Protein AF-A0A5P8WGI5-F1 (afdb_monomer)

pLDDT: mean 73.32, std 10.81, range [50.72, 89.81]

Solvent-accessible surface area (backbone atoms only — not comparable to full-atom values): 3862 Å² total; per-residue (Å²): 107,76,66,58,52,34,55,75,71,62,70,49,71,74,83,74,77,71,74,80,68,75,70,73,78,75,76,83,68,90,82,80,53,85,81,48,46,66,59,54,51,64,76,65,53,77,77,82,83,80,81,79,81,125

Foldseek 3Di:
DVVVVCVVVVVPPPPPPPPPPVPPDPDDDPDDDPVCVVVVCVVPPPPPPDPPPD

Organism: NCBI:txid2653204

Structure (mmCIF, N/CA/C/O backbone):
data_AF-A0A5P8WGI5-F1
#
_entry.id   AF-A0A5P8WGI5-F1
#
loop_
_atom_site.group_PDB
_atom_site.id
_atom_site.type_symbol
_atom_site.label_atom_id
_atom_site.label_alt_id
_atom_site.label_comp_id
_atom_site.label_asym_id
_atom_site.label_entity_id
_atom_site.label_seq_id
_atom_site.pdbx_PDB_ins_code
_atom_site.Cartn_x
_atom_site.Cartn_y
_atom_site.Cartn_z
_atom_site.occupancy
_atom_site.B_iso_or_equiv
_atom_site.auth_seq_id
_atom_site.auth_comp_id
_atom_site.auth_asym_id
_atom_site.auth_atom_id
_atom_site.pdbx_PDB_model_num
ATOM 1 N N . MET A 1 1 ? -22.517 4.970 45.562 1.00 64.25 1 MET A N 1
ATOM 2 C CA . MET A 1 1 ? -22.076 3.587 45.831 1.00 64.25 1 MET A CA 1
ATOM 3 C C . MET A 1 1 ? -22.159 2.683 44.606 1.00 64.25 1 MET A C 1
ATOM 5 O O . MET A 1 1 ? -21.112 2.368 44.062 1.00 64.25 1 MET A O 1
ATOM 9 N N . GLU A 1 2 ? -23.332 2.307 44.085 1.00 69.12 2 GLU A N 1
ATOM 10 C CA . GLU A 1 2 ? -23.386 1.400 42.913 1.00 69.12 2 GLU A CA 1
ATOM 11 C C . GLU A 1 2 ? -22.689 1.961 41.658 1.00 69.12 2 GLU A C 1
ATOM 13 O O . GLU A 1 2 ? -22.039 1.229 40.914 1.00 69.12 2 GLU A O 1
ATOM 18 N N . GLN A 1 3 ? -22.783 3.274 41.442 1.00 66.75 3 GLN A N 1
ATOM 19 C CA . GLN A 1 3 ? -22.150 3.959 40.312 1.00 66.75 3 GLN A CA 1
ATOM 20 C C . GLN A 1 3 ? -20.617 4.001 40.422 1.00 66.75 3 GLN A C 1
ATOM 22 O O . GLN A 1 3 ? -19.918 3.843 39.427 1.00 66.75 3 GLN A O 1
ATOM 27 N N . GLU A 1 4 ? -20.089 4.161 41.637 1.00 67.88 4 GLU A N 1
ATOM 28 C CA . GLU A 1 4 ? -18.644 4.197 41.906 1.00 67.88 4 GLU A CA 1
ATOM 29 C C . GLU A 1 4 ? -18.009 2.825 41.666 1.00 67.88 4 GLU A C 1
ATOM 31 O O . GLU A 1 4 ? -16.927 2.737 41.091 1.00 67.88 4 GLU A O 1
ATOM 36 N N . ILE A 1 5 ? -18.722 1.749 42.019 1.00 73.81 5 ILE A N 1
ATOM 37 C CA . ILE A 1 5 ? -18.296 0.371 41.749 1.00 73.81 5 ILE A CA 1
ATOM 38 C C . ILE A 1 5 ? -18.244 0.120 40.236 1.00 73.81 5 ILE A C 1
ATOM 40 O O . ILE A 1 5 ? -17.251 -0.400 39.735 1.00 73.81 5 ILE A O 1
ATOM 44 N N . LYS A 1 6 ? -19.265 0.542 39.479 1.00 70.31 6 LYS A N 1
ATOM 45 C CA . LYS A 1 6 ? -19.282 0.395 38.009 1.00 70.31 6 LYS A CA 1
ATOM 46 C C . LYS A 1 6 ? -18.111 1.119 37.334 1.00 70.31 6 LYS A C 1
ATOM 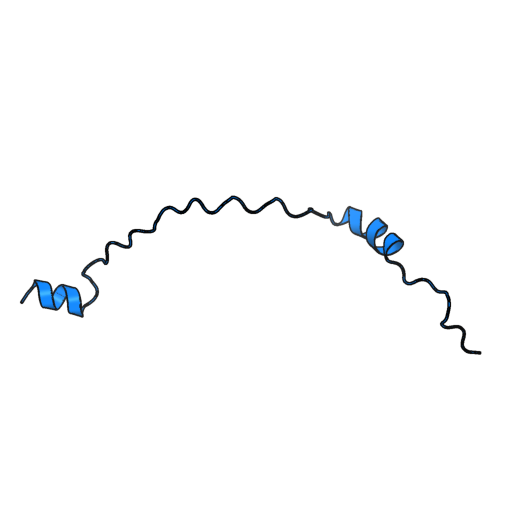48 O O . LYS A 1 6 ? -17.521 0.574 36.401 1.00 70.31 6 LYS A O 1
ATOM 53 N N . ASN A 1 7 ? -17.749 2.299 37.839 1.00 68.25 7 ASN A N 1
ATOM 54 C CA . ASN A 1 7 ? -16.611 3.073 37.343 1.00 68.25 7 ASN A CA 1
ATOM 55 C C . ASN A 1 7 ? -15.265 2.409 37.689 1.00 68.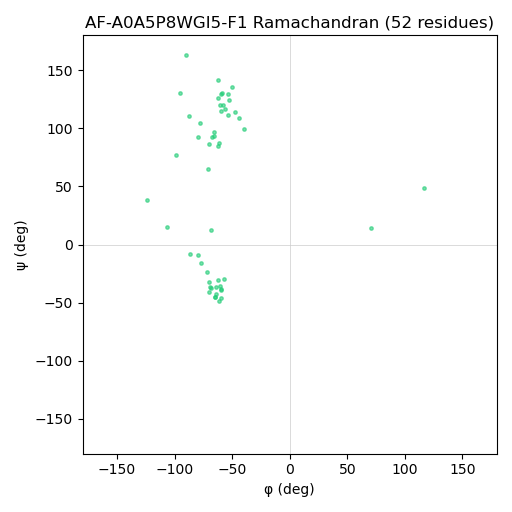25 7 ASN A C 1
ATOM 57 O O . ASN A 1 7 ? -14.383 2.352 36.839 1.00 68.25 7 ASN A O 1
ATOM 61 N N . ALA A 1 8 ? -15.118 1.859 38.901 1.00 70.44 8 ALA A N 1
ATOM 62 C CA . ALA A 1 8 ? -13.891 1.189 39.348 1.00 70.44 8 ALA A CA 1
ATOM 63 C C . ALA A 1 8 ? -13.634 -0.157 38.646 1.00 70.44 8 ALA A C 1
ATOM 65 O O . ALA A 1 8 ? -12.484 -0.524 38.417 1.00 70.44 8 ALA A O 1
ATOM 66 N N . VAL A 1 9 ? -14.696 -0.886 38.283 1.00 75.50 9 VAL A N 1
ATOM 67 C CA . VAL A 1 9 ? -14.607 -2.166 37.552 1.00 75.50 9 VAL A 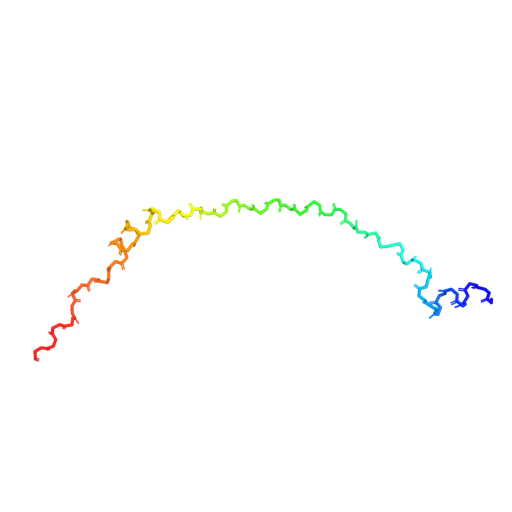CA 1
ATOM 68 C C . VAL A 1 9 ? -14.376 -1.943 36.045 1.00 75.50 9 VAL A C 1
ATOM 70 O O . VAL A 1 9 ? -14.103 -2.888 35.313 1.00 75.50 9 VAL A O 1
ATOM 73 N N . GLY A 1 10 ? -14.468 -0.698 35.557 1.00 64.94 10 GLY A N 1
ATOM 74 C CA . GLY A 1 10 ? -14.338 -0.389 34.128 1.00 64.94 10 GLY A CA 1
ATOM 75 C C . GLY A 1 10 ? -15.524 -0.876 33.283 1.00 64.94 10 GLY A C 1
ATOM 76 O O . GLY A 1 10 ? -15.428 -0.921 32.062 1.00 64.94 10 GLY A O 1
ATOM 77 N N . LEU A 1 11 ? -16.644 -1.235 33.929 1.00 62.00 11 LEU A N 1
ATOM 78 C CA . LEU A 1 11 ? -17.912 -1.608 33.282 1.00 62.00 11 LEU A CA 1
ATOM 79 C C . LEU A 1 11 ? -18.801 -0.396 32.984 1.00 62.00 11 LEU A C 1
ATOM 81 O O . LEU A 1 11 ? -19.838 -0.528 32.333 1.00 62.00 11 LEU A O 1
ATOM 85 N N . GLY A 1 12 ? -18.427 0.789 33.469 1.00 61.44 12 GLY A N 1
ATOM 86 C CA . GLY A 1 12 ? -18.946 2.037 32.934 1.00 61.44 12 GLY A CA 1
ATOM 87 C C . GLY A 1 12 ? -18.410 2.180 31.521 1.00 61.44 12 GLY A C 1
ATOM 88 O O . GLY A 1 12 ? -17.294 2.657 31.366 1.00 61.44 12 GLY A O 1
ATOM 89 N N . ASN A 1 13 ? -19.167 1.702 30.527 1.00 61.78 13 ASN A N 1
ATOM 90 C CA . ASN A 1 13 ? -18.854 1.880 29.114 1.00 61.78 13 ASN A CA 1
ATOM 91 C C . ASN A 1 13 ? -18.428 3.338 28.906 1.00 61.78 13 ASN A C 1
ATOM 93 O O . ASN A 1 13 ? -19.291 4.216 29.002 1.00 61.78 13 ASN A O 1
ATOM 97 N N . PRO A 1 14 ? -17.142 3.636 28.638 1.00 63.44 14 PRO A N 1
ATOM 98 C CA . PRO A 1 14 ? -16.850 4.910 28.030 1.00 63.44 14 PRO A CA 1
ATOM 99 C C . PRO A 1 14 ? -17.600 4.852 26.707 1.00 63.44 14 PRO A C 1
ATOM 101 O O . PRO A 1 14 ? -17.410 3.925 25.917 1.00 63.44 14 PRO A O 1
ATOM 104 N N . GLU A 1 15 ? -18.524 5.780 26.507 1.00 63.97 15 GLU A N 1
ATOM 105 C CA . GLU A 1 15 ? -19.087 6.028 25.195 1.00 63.97 15 GLU A CA 1
ATOM 106 C C . GLU A 1 15 ? -17.901 6.465 24.334 1.00 63.97 15 GLU A C 1
ATOM 108 O O . GLU A 1 15 ? -17.500 7.627 24.308 1.00 63.97 15 GLU A O 1
ATOM 113 N N . LEU A 1 16 ? -17.221 5.480 23.742 1.00 60.31 16 LEU A N 1
ATOM 114 C CA . LEU A 1 16 ? -16.167 5.697 22.779 1.00 60.31 16 LEU A CA 1
ATOM 115 C C . LEU A 1 16 ? -16.898 6.228 21.561 1.00 60.31 16 LEU A C 1
ATOM 117 O O . LEU A 1 16 ? -17.322 5.471 20.688 1.00 60.31 16 LEU A O 1
ATOM 121 N N . VAL A 1 17 ? -17.094 7.544 21.551 1.00 62.66 17 VAL A N 1
ATOM 122 C CA . VAL A 1 17 ? -17.430 8.305 20.360 1.00 62.66 17 VAL A CA 1
ATOM 123 C C . VAL A 1 17 ? -16.238 8.114 19.435 1.00 62.66 17 VAL A C 1
ATOM 125 O O . VAL A 1 17 ? -15.272 8.874 19.441 1.00 62.66 17 VAL A O 1
ATOM 128 N N . ILE A 1 18 ? -16.258 7.008 18.697 1.00 64.44 18 ILE A N 1
ATOM 129 C CA . ILE A 1 18 ? -15.388 6.809 17.556 1.00 64.44 18 ILE A CA 1
ATOM 130 C C . ILE A 1 18 ? -15.884 7.863 16.581 1.00 64.44 18 ILE A C 1
ATOM 132 O O . ILE A 1 18 ? -16.874 7.643 15.885 1.00 64.44 18 ILE A O 1
ATOM 136 N N . GLU A 1 19 ? -15.259 9.045 16.602 1.00 65.44 19 GLU A N 1
ATOM 137 C CA . GLU A 1 19 ? -15.449 10.030 15.549 1.00 65.44 19 GLU A CA 1
ATOM 138 C C . GLU A 1 19 ? -15.295 9.259 14.245 1.00 65.44 19 GLU A C 1
ATOM 140 O O . GLU A 1 19 ? -14.224 8.714 13.956 1.00 65.44 19 GLU A O 1
ATOM 145 N N . SER A 1 20 ? -16.386 9.156 13.487 1.00 63.06 20 SER A N 1
ATOM 146 C CA . SER A 1 20 ? -16.397 8.548 12.168 1.00 63.06 20 SER A CA 1
ATOM 147 C C . SER A 1 20 ? -15.658 9.490 11.227 1.00 63.06 20 SER A C 1
ATOM 149 O O . SER A 1 20 ? -16.235 10.082 10.315 1.00 63.06 20 SER A O 1
ATOM 151 N N . LYS A 1 21 ? -14.360 9.685 11.462 1.00 65.62 21 LYS A N 1
ATOM 152 C CA . LYS A 1 21 ? -13.467 10.171 10.434 1.00 65.62 21 LYS A CA 1
ATOM 153 C C . LYS A 1 21 ? -13.456 9.045 9.430 1.00 65.62 21 LYS A C 1
ATOM 155 O O . LYS A 1 21 ? -12.786 8.035 9.634 1.00 65.62 21 LYS A O 1
ATOM 160 N N . LEU A 1 22 ? -14.298 9.200 8.408 1.00 66.00 22 LEU A N 1
ATOM 161 C CA . LEU A 1 22 ? -14.169 8.526 7.130 1.00 66.00 22 LEU A CA 1
ATOM 162 C C . LEU A 1 22 ? -12.676 8.546 6.825 1.00 66.00 22 LEU A C 1
ATOM 164 O O . LEU A 1 22 ? -12.126 9.595 6.493 1.00 66.00 22 LEU A O 1
ATOM 168 N N . LYS A 1 23 ? -11.988 7.430 7.088 1.00 68.19 23 LYS A N 1
ATOM 169 C CA . LYS A 1 23 ? -10.597 7.305 6.683 1.00 68.19 23 LYS A CA 1
ATOM 170 C C . LYS A 1 23 ? -10.653 7.509 5.175 1.00 68.19 23 LYS A C 1
ATOM 172 O O . LYS A 1 23 ? -11.396 6.760 4.537 1.00 68.19 23 LYS A O 1
ATOM 177 N N . PRO A 1 24 ? -9.970 8.525 4.619 1.00 71.44 24 PRO A N 1
ATOM 178 C CA . PRO A 1 24 ? -9.894 8.641 3.178 1.00 71.44 24 PRO A CA 1
ATOM 179 C C . PRO A 1 24 ? -9.372 7.303 2.668 1.00 71.44 24 PRO A C 1
ATOM 181 O O . PRO A 1 24 ? -8.425 6.743 3.235 1.00 71.44 24 PRO A O 1
ATOM 184 N N . GLU A 1 25 ? -10.079 6.745 1.692 1.00 74.75 25 GLU A N 1
ATOM 185 C CA . GLU A 1 25 ? -9.682 5.499 1.062 1.00 74.75 25 GLU A CA 1
ATOM 186 C C . GLU A 1 25 ? -8.226 5.676 0.605 1.00 74.75 25 GLU A C 1
ATOM 188 O O . GLU A 1 25 ? -7.914 6.690 -0.029 1.00 74.75 25 GLU A O 1
ATOM 193 N N . PRO A 1 26 ? -7.297 4.800 1.027 1.00 75.00 26 PRO A N 1
ATOM 194 C CA . PRO A 1 26 ? -5.900 4.970 0.671 1.00 75.00 26 PRO A CA 1
ATOM 195 C C . PRO A 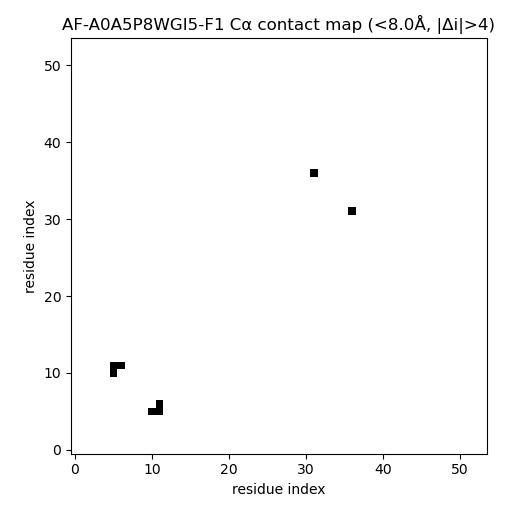1 26 ? -5.793 4.956 -0.850 1.00 75.00 26 PRO A C 1
ATOM 197 O O . PRO A 1 26 ? -6.329 4.052 -1.492 1.00 75.00 26 PRO A O 1
ATOM 200 N N . GLU A 1 27 ? -5.105 5.952 -1.412 1.00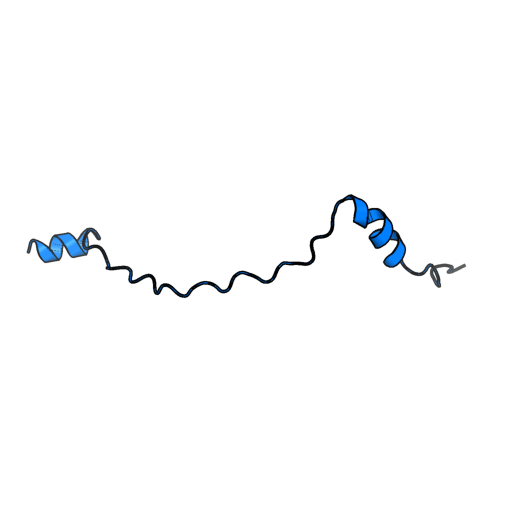 81.62 27 GLU A N 1
ATOM 201 C CA . GLU A 1 27 ? -4.878 6.013 -2.853 1.00 81.62 27 GLU A CA 1
ATOM 202 C C . GLU A 1 27 ? -4.339 4.661 -3.347 1.00 81.62 27 GLU A C 1
ATOM 204 O O . GLU A 1 27 ? -3.469 4.064 -2.688 1.00 81.62 27 GLU A O 1
ATOM 209 N N . PRO A 1 28 ? -4.858 4.142 -4.473 1.00 75.62 28 PRO A N 1
ATOM 210 C CA . PRO A 1 28 ? -4.444 2.850 -4.981 1.00 75.62 28 PRO A CA 1
ATOM 211 C C . PRO A 1 28 ? -2.946 2.897 -5.265 1.00 75.62 28 PRO A C 1
ATOM 213 O O . PRO A 1 28 ? -2.471 3.632 -6.132 1.00 75.62 28 PRO A O 1
ATOM 216 N N . LYS A 1 29 ? -2.180 2.104 -4.511 1.00 79.88 29 LYS A N 1
ATOM 217 C CA . LYS A 1 29 ? -0.749 1.962 -4.760 1.00 79.88 29 LYS A CA 1
ATOM 218 C C . LYS A 1 29 ? -0.558 1.371 -6.158 1.00 79.88 29 LYS A C 1
ATOM 220 O O . LYS A 1 29 ? -1.319 0.468 -6.529 1.00 7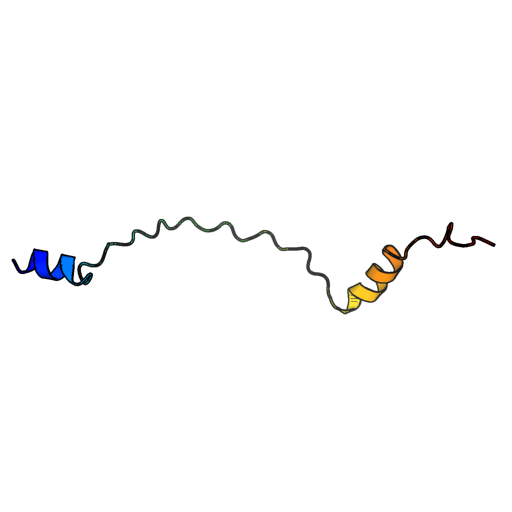9.88 29 LYS A O 1
ATOM 225 N N . PRO A 1 30 ? 0.457 1.823 -6.916 1.00 80.00 30 PRO A N 1
ATOM 226 C CA . PRO A 1 30 ? 0.791 1.209 -8.192 1.00 80.00 30 PRO A CA 1
ATOM 227 C C . PRO A 1 30 ? 1.001 -0.290 -7.964 1.00 80.00 30 PRO A C 1
ATOM 229 O O . PRO A 1 30 ? 1.909 -0.711 -7.247 1.00 80.00 30 PRO A O 1
ATOM 232 N N . THR A 1 31 ? 0.077 -1.085 -8.500 1.00 82.19 31 THR A N 1
ATOM 233 C CA . THR A 1 31 ? 0.066 -2.533 -8.318 1.00 82.19 31 THR A CA 1
ATOM 234 C C . THR A 1 31 ? 0.931 -3.125 -9.414 1.00 82.19 31 THR A C 1
ATOM 236 O O . THR A 1 31 ? 0.591 -3.049 -10.590 1.00 82.19 31 THR A O 1
ATOM 239 N N . VAL A 1 32 ? 2.076 -3.668 -9.021 1.00 83.69 32 VAL A N 1
ATOM 240 C CA . VAL A 1 32 ? 2.991 -4.378 -9.913 1.00 83.69 32 VAL A CA 1
ATOM 241 C C . VAL A 1 32 ? 2.670 -5.864 -9.812 1.00 83.69 32 VAL A C 1
ATOM 243 O O . VAL A 1 32 ? 2.550 -6.403 -8.709 1.00 83.69 32 VAL A O 1
ATOM 246 N N . THR A 1 33 ? 2.511 -6.533 -10.948 1.00 87.25 33 THR A N 1
ATOM 247 C CA . THR A 1 33 ? 2.272 -7.980 -10.996 1.00 87.25 33 THR A CA 1
ATOM 248 C C . THR A 1 33 ? 3.589 -8.749 -11.077 1.00 87.25 33 THR A C 1
ATOM 250 O O . THR A 1 33 ? 4.622 -8.203 -11.457 1.00 87.25 33 THR A O 1
ATOM 253 N N . ILE A 1 34 ? 3.565 -10.053 -10.775 1.00 85.81 34 ILE A N 1
ATOM 254 C CA . ILE A 1 34 ? 4.745 -10.932 -10.912 1.00 85.81 34 ILE A CA 1
ATOM 255 C C . ILE A 1 34 ? 5.285 -10.924 -12.357 1.00 85.81 34 ILE A C 1
ATOM 257 O O . ILE A 1 34 ? 6.488 -11.041 -12.572 1.00 85.81 34 ILE A O 1
ATOM 261 N N . TYR A 1 35 ? 4.418 -10.717 -13.349 1.00 88.12 35 TYR A N 1
ATOM 262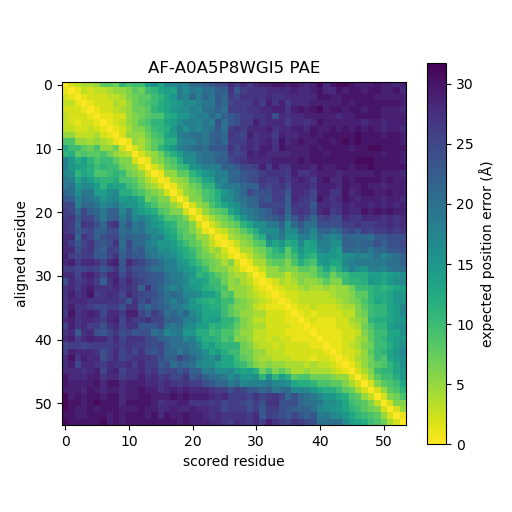 C CA . TYR A 1 35 ? 4.801 -10.650 -14.761 1.00 88.12 35 TYR A CA 1
ATOM 263 C C . TYR A 1 35 ? 5.563 -9.367 -15.121 1.00 88.12 35 TYR A C 1
ATOM 265 O O . TYR A 1 35 ? 6.357 -9.371 -16.061 1.00 88.12 35 TYR A O 1
ATOM 273 N N . ASP A 1 36 ? 5.383 -8.292 -14.351 1.00 89.81 36 ASP A N 1
ATOM 274 C CA . ASP A 1 36 ? 6.083 -7.022 -14.566 1.00 89.81 36 ASP A CA 1
ATOM 275 C C . ASP A 1 36 ? 7.540 -7.063 -14.076 1.00 89.81 36 ASP A C 1
ATOM 277 O O . ASP A 1 36 ? 8.348 -6.221 -14.474 1.00 89.81 36 ASP A O 1
ATOM 281 N N . PHE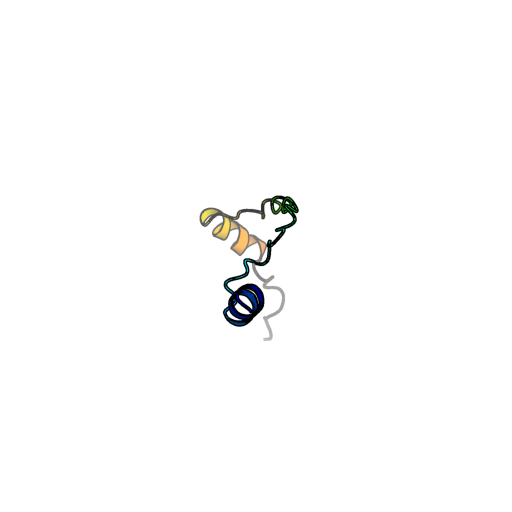 A 1 37 ? 7.908 -8.051 -13.249 1.00 88.81 37 PHE A N 1
ATOM 282 C CA . PHE A 1 37 ? 9.254 -8.145 -12.674 1.00 88.81 37 PHE A CA 1
ATOM 283 C C . PHE A 1 37 ? 10.340 -8.263 -13.739 1.00 88.81 37 PHE A C 1
ATOM 285 O O . PHE A 1 37 ? 11.384 -7.639 -13.594 1.00 88.81 37 PHE A O 1
ATOM 292 N N . GLY A 1 38 ? 10.107 -9.015 -14.820 1.00 89.81 38 GLY A N 1
ATOM 293 C CA . GLY A 1 38 ? 11.101 -9.169 -15.887 1.00 89.81 38 GLY A CA 1
ATOM 294 C C . GLY A 1 38 ? 11.479 -7.828 -16.518 1.00 89.81 38 GLY A C 1
ATOM 295 O O . GLY A 1 38 ? 12.660 -7.514 -16.642 1.00 89.81 38 GLY A O 1
ATOM 296 N N . ARG A 1 39 ? 10.475 -6.997 -16.827 1.00 88.94 39 ARG A N 1
ATOM 297 C CA . ARG A 1 39 ? 10.686 -5.647 -17.367 1.00 88.94 39 ARG A CA 1
ATOM 298 C C . ARG A 1 39 ? 11.396 -4.745 -16.353 1.00 88.94 39 ARG A C 1
ATOM 300 O O . ARG A 1 39 ? 12.357 -4.072 -16.713 1.00 88.94 39 ARG A O 1
ATOM 307 N N . LEU A 1 40 ? 10.964 -4.773 -15.091 1.00 89.75 40 LEU A N 1
ATOM 308 C CA . LEU A 1 40 ? 11.552 -3.958 -14.023 1.00 89.75 40 LEU A CA 1
ATOM 309 C C . LEU A 1 40 ? 13.013 -4.309 -13.736 1.00 89.75 40 LEU A C 1
ATOM 311 O O . LEU A 1 40 ? 13.803 -3.412 -13.450 1.00 89.75 40 LEU A O 1
ATOM 315 N N . LEU A 1 41 ? 13.380 -5.590 -13.818 1.00 87.81 41 LEU A N 1
ATOM 316 C CA . LEU A 1 41 ? 14.769 -6.016 -13.669 1.00 87.81 41 LEU A CA 1
ATOM 317 C C . LEU A 1 41 ? 15.635 -5.391 -14.761 1.00 87.81 41 LEU A C 1
ATOM 319 O O . LEU A 1 41 ? 16.635 -4.766 -14.429 1.00 87.81 41 LEU A O 1
ATOM 323 N N . THR A 1 42 ? 15.212 -5.474 -16.026 1.00 87.19 42 THR A N 1
ATOM 324 C CA . THR A 1 42 ? 15.948 -4.899 -17.163 1.00 87.19 42 THR A CA 1
ATOM 325 C C . THR A 1 42 ? 16.041 -3.372 -17.100 1.00 87.19 42 THR A C 1
ATOM 327 O O . THR A 1 42 ? 17.106 -2.815 -17.353 1.00 87.19 42 THR A O 1
ATOM 330 N N . GLU A 1 43 ? 14.959 -2.676 -16.737 1.00 89.50 43 GLU A N 1
ATOM 331 C CA . GLU A 1 43 ? 14.952 -1.208 -16.603 1.00 89.50 43 GLU A CA 1
ATOM 332 C C . GLU A 1 43 ? 15.911 -0.702 -15.515 1.00 89.50 43 GLU A C 1
ATOM 334 O O . GLU A 1 43 ? 16.459 0.394 -15.632 1.00 89.50 43 GLU A O 1
ATOM 339 N N . ASN A 1 44 ? 16.125 -1.503 -14.468 1.00 89.19 44 ASN A N 1
ATOM 340 C CA . ASN A 1 44 ? 16.956 -1.151 -13.318 1.00 89.19 44 ASN A CA 1
ATOM 341 C C . ASN A 1 44 ? 18.304 -1.889 -13.309 1.00 89.19 44 ASN A C 1
ATOM 343 O O . ASN A 1 44 ? 18.989 -1.902 -12.281 1.00 89.19 44 ASN A O 1
ATOM 347 N N . GLU A 1 45 ? 18.705 -2.500 -14.428 1.00 86.31 45 GLU A N 1
ATOM 348 C CA . GLU A 1 45 ? 20.016 -3.132 -14.523 1.00 86.31 45 GLU A CA 1
ATOM 349 C C . GLU A 1 45 ? 21.121 -2.091 -14.276 1.00 86.31 45 GLU A C 1
ATOM 351 O O . GLU A 1 45 ? 21.141 -1.019 -14.896 1.00 86.31 45 GLU A O 1
ATOM 356 N N . PRO A 1 46 ? 22.076 -2.375 -13.373 1.00 84.06 46 PRO A N 1
ATOM 357 C CA . PRO A 1 46 ? 23.167 -1.455 -13.112 1.00 84.06 46 PRO A CA 1
ATOM 358 C C . PRO A 1 46 ? 23.990 -1.284 -14.390 1.00 84.06 46 PRO A C 1
ATOM 360 O O . PRO A 1 46 ? 24.480 -2.253 -14.971 1.00 84.06 46 PRO A O 1
ATOM 363 N N . SER A 1 47 ? 24.184 -0.035 -14.825 1.00 77.69 47 SER A N 1
ATOM 364 C CA . SER A 1 47 ? 25.017 0.249 -15.993 1.00 77.69 47 SER A CA 1
ATOM 365 C C . SER A 1 47 ? 26.418 -0.337 -15.766 1.00 77.69 47 SER A C 1
ATOM 367 O O . SER A 1 47 ? 27.164 0.124 -14.899 1.00 77.69 47 SER A O 1
ATOM 369 N N . VAL A 1 48 ? 26.819 -1.306 -16.595 1.00 69.88 48 VAL A N 1
ATOM 370 C CA . VAL A 1 48 ? 28.139 -1.975 -16.548 1.00 69.88 48 VAL A CA 1
ATOM 371 C C . VAL A 1 48 ? 29.288 -1.026 -16.955 1.00 69.88 48 VAL A C 1
ATOM 373 O O . VAL A 1 48 ? 30.437 -1.423 -17.170 1.00 69.88 48 VAL A O 1
ATOM 376 N N . LYS A 1 49 ? 29.037 0.283 -17.049 1.00 65.25 49 LYS A N 1
ATOM 377 C CA . LYS A 1 49 ? 30.086 1.277 -17.252 1.00 65.25 49 LYS A CA 1
ATOM 378 C C . LYS A 1 49 ? 30.777 1.564 -15.917 1.00 65.25 49 LYS A C 1
ATOM 380 O O . LYS A 1 49 ? 30.404 2.497 -15.217 1.00 65.25 49 LYS A O 1
ATOM 385 N N . ARG A 1 50 ? 31.862 0.811 -15.675 1.00 61.78 50 ARG A N 1
ATOM 386 C CA . ARG A 1 50 ? 33.023 1.086 -14.784 1.00 61.78 50 ARG A CA 1
ATOM 387 C C . ARG A 1 50 ? 33.234 0.140 -13.592 1.00 61.78 50 ARG A C 1
ATOM 389 O O . ARG A 1 50 ? 33.602 0.577 -12.509 1.00 61.78 50 ARG A O 1
ATOM 396 N N . SER A 1 51 ? 33.202 -1.167 -13.834 1.00 57.94 51 SER A N 1
ATOM 397 C CA . SER A 1 51 ? 33.967 -2.131 -13.021 1.00 57.94 51 SER A CA 1
ATOM 398 C C . SER A 1 51 ? 34.900 -3.003 -13.871 1.00 57.94 51 SER A C 1
ATOM 400 O O . SER A 1 51 ? 35.114 -4.173 -13.595 1.00 57.94 51 SER A O 1
ATOM 402 N N . LYS A 1 52 ? 35.527 -2.425 -14.904 1.00 59.91 52 LYS A N 1
ATOM 403 C CA . LYS A 1 52 ? 36.796 -2.950 -15.436 1.00 59.91 52 LYS A CA 1
ATOM 404 C C . LYS A 1 52 ? 37.945 -2.122 -14.860 1.00 59.91 52 LYS A C 1
ATOM 406 O O . LYS A 1 52 ? 38.480 -1.253 -15.542 1.00 59.91 52 LYS A O 1
ATOM 411 N N . LYS A 1 53 ? 38.300 -2.366 -13.595 1.00 59.8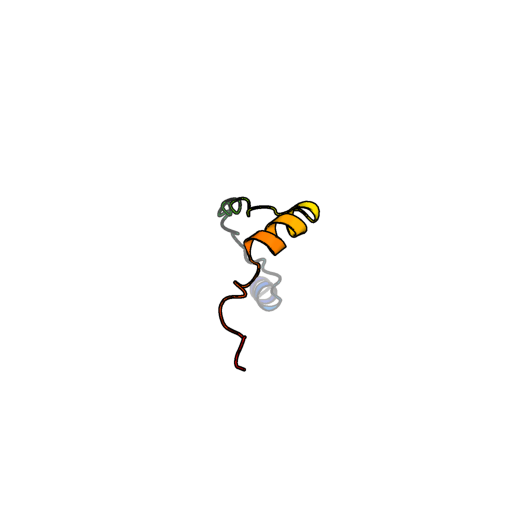8 53 LYS A N 1
ATOM 412 C CA . LYS A 1 53 ? 39.677 -2.132 -13.139 1.00 59.88 53 LYS A CA 1
ATOM 413 C C . LYS A 1 53 ? 40.483 -3.330 -13.645 1.00 59.88 53 LYS A C 1
ATOM 415 O O . LYS A 1 53 ? 40.262 -4.442 -13.176 1.00 59.88 53 LYS A O 1
ATOM 420 N N . ARG A 1 54 ? 41.273 -3.099 -14.697 1.00 50.72 54 ARG A N 1
ATOM 421 C CA . ARG A 1 54 ? 42.388 -3.977 -15.074 1.00 50.72 54 ARG A CA 1
ATOM 422 C C . ARG A 1 54 ? 43.524 -3.768 -14.085 1.00 50.72 54 ARG A C 1
ATOM 424 O O . ARG A 1 54 ? 43.600 -2.637 -13.551 1.00 50.72 54 ARG A O 1
#

Mean predicted aligned error: 17.67 Å

Sequence (54 aa):
MEQEIKNAVGLGNPELVIESKLKPEPEPKPTVTIYDFGRLLTENEPSVKRSKKR

Secondary structure (DSSP, 8-state):
-HHHHHHHTT-S----------PPPPP------GGGHHHHHHHTPPP-TT----

Radius of gyration: 29.24 Å; Cα contacts (8 Å, |Δi|>4): 4; chains: 1; bounding box: 66×21×63 Å